Protein AF-B7FIB8-F1 (afdb_monomer_lite)

Radius of gyration: 18.11 Å; chains: 1; bounding box: 47×25×54 Å

Sequence (143 aa):
MAFRNKPSPFDCIIFDLDDTLYPSNTGIGAAVKKNIDLFLMEKCGFSQSKASTLRVELFKSHGSTLAGLRALGYDITAEEYHGFVHGRLPYELIKPDIQLRNLLRSINQRKIVCPFSNLNLVNLKLLLFLVYIFNFWDYFCYC

Foldseek 3Di:
DDPPPPDDPDQEDEFEDACTLFNPVLCQVVLLLVLQLVCCCPVVVDDSVCSNVLQVVQCVPPVGSVRSCVVVPDPDDLCNSCCRRVVPGPLLSTAADPVSQVVLVVDPHAYEYEYPGPPPPVNVCVSCVRNVNNVSHPYYDHD

Organism: Medicago truncatula (NCBI:txid3880)

InterPro domains:
  IPR036412 HAD-like superfamily [SSF56784] (11-140)

pLDDT: mean 83.04, std 12.89, range [38.53, 96.5]

Secondary structure (DSSP, 8-state):
-----PPPS-SEEEEE-TTTTS-GGGSHHHHHHHHHHHHHHHTT---HHHHHHHHHHHHHHHSSHHHHHHHTT----HHHHHHHHTTT--GGGPPP-HHHHHHHHH--SEEEEE-SS---HHHHHHHHHHTT-GGG-SEE---

Structure (mmCIF, N/CA/C/O backbone):
data_AF-B7FIB8-F1
#
_entry.id   AF-B7FIB8-F1
#
loop_
_atom_site.group_PDB
_atom_site.id
_atom_site.type_symbol
_atom_site.label_atom_id
_atom_site.label_alt_id
_atom_site.label_comp_id
_atom_site.label_asym_id
_atom_site.label_entity_id
_atom_site.label_seq_id
_atom_site.pdbx_PDB_ins_code
_atom_site.Cartn_x
_atom_site.Cartn_y
_atom_site.Cartn_z
_atom_site.occupancy
_atom_site.B_iso_or_equiv
_atom_site.auth_seq_id
_atom_site.auth_comp_id
_atom_site.auth_asym_id
_atom_site.auth_atom_id
_atom_site.pdbx_PDB_model_num
ATOM 1 N N . MET A 1 1 ? 27.379 8.009 -32.707 1.00 38.53 1 MET A N 1
ATOM 2 C CA . MET A 1 1 ? 27.821 8.183 -31.307 1.00 38.53 1 MET A CA 1
ATOM 3 C C . MET A 1 1 ? 27.448 6.906 -30.564 1.00 38.53 1 MET A C 1
ATOM 5 O O . MET A 1 1 ? 26.277 6.692 -30.291 1.00 38.53 1 MET A O 1
ATOM 9 N N . ALA A 1 2 ? 28.392 5.977 -30.399 1.00 46.59 2 ALA A N 1
ATOM 10 C CA . ALA A 1 2 ? 28.116 4.695 -29.757 1.00 46.59 2 ALA A CA 1
ATOM 11 C C . ALA A 1 2 ? 28.020 4.916 -28.242 1.00 46.59 2 ALA A C 1
ATOM 13 O O . ALA A 1 2 ? 29.032 5.204 -27.601 1.00 46.59 2 ALA A O 1
ATOM 14 N N . PHE A 1 3 ? 26.818 4.804 -27.674 1.00 53.72 3 PHE A N 1
ATOM 15 C CA . PHE A 1 3 ? 26.664 4.643 -26.232 1.00 53.72 3 PHE A CA 1
ATOM 16 C C . PHE A 1 3 ? 27.364 3.336 -25.863 1.00 53.72 3 PHE A C 1
ATOM 18 O O . PHE A 1 3 ? 26.863 2.246 -26.127 1.00 53.72 3 PHE A O 1
ATOM 25 N N . ARG A 1 4 ? 28.583 3.436 -25.326 1.00 52.88 4 ARG A N 1
ATOM 26 C CA . ARG A 1 4 ? 29.251 2.300 -24.699 1.00 52.88 4 ARG A CA 1
ATOM 27 C C . ARG A 1 4 ? 28.317 1.811 -23.593 1.00 52.88 4 ARG A C 1
ATOM 29 O O . ARG A 1 4 ? 28.124 2.528 -22.615 1.00 52.88 4 ARG A O 1
ATOM 36 N N . ASN A 1 5 ? 27.747 0.617 -23.768 1.00 59.94 5 ASN A N 1
ATOM 37 C CA . ASN A 1 5 ? 27.063 -0.139 -22.721 1.00 59.94 5 ASN A CA 1
ATOM 38 C C . ASN A 1 5 ? 28.077 -0.428 -21.614 1.00 59.94 5 ASN A C 1
ATOM 40 O O . ASN A 1 5 ? 28.715 -1.478 -21.586 1.00 59.94 5 ASN A O 1
ATOM 44 N N . LYS A 1 6 ? 28.285 0.541 -20.724 1.00 64.50 6 LYS A N 1
ATOM 45 C CA . LYS A 1 6 ? 28.937 0.277 -19.453 1.00 64.50 6 LYS A CA 1
ATOM 46 C C . LYS A 1 6 ? 27.952 -0.614 -18.691 1.00 64.50 6 LYS A C 1
ATOM 48 O O . LYS A 1 6 ? 26.803 -0.193 -18.534 1.00 64.50 6 LYS A O 1
ATOM 53 N N . PRO A 1 7 ? 28.330 -1.843 -18.304 1.00 75.44 7 PRO A N 1
ATOM 54 C CA . PRO A 1 7 ? 27.432 -2.688 -17.535 1.00 75.44 7 PRO A CA 1
ATOM 55 C C . PRO A 1 7 ? 27.019 -1.923 -16.277 1.00 75.44 7 PRO A C 1
ATOM 57 O O . PRO A 1 7 ? 27.840 -1.237 -15.662 1.00 75.44 7 PRO A O 1
ATOM 60 N N . SER A 1 8 ? 25.724 -1.971 -15.963 1.00 82.94 8 SER A N 1
ATOM 61 C CA . SER A 1 8 ? 25.194 -1.344 -14.754 1.00 82.94 8 SER A CA 1
ATOM 62 C C . SER A 1 8 ? 25.951 -1.878 -13.536 1.00 82.94 8 SER A C 1
ATOM 64 O O . SER A 1 8 ? 26.201 -3.082 -13.485 1.00 82.94 8 SER A O 1
ATOM 66 N N . PRO A 1 9 ? 26.293 -1.031 -12.550 1.00 90.12 9 PRO A N 1
ATOM 67 C CA . PRO A 1 9 ? 26.899 -1.494 -11.304 1.00 90.12 9 PRO A CA 1
ATOM 68 C C . PRO A 1 9 ? 25.906 -2.255 -10.409 1.00 90.12 9 PRO A C 1
ATOM 70 O O . PRO A 1 9 ? 26.296 -2.749 -9.358 1.00 90.12 9 PRO A O 1
ATOM 73 N N . PHE A 1 10 ? 24.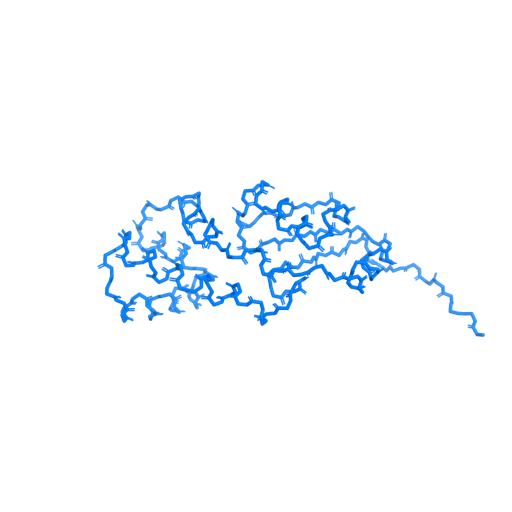624 -2.309 -10.787 1.00 92.06 10 PHE A N 1
ATOM 74 C CA . PHE A 1 10 ? 23.574 -2.970 -10.025 1.00 92.06 10 PHE A CA 1
ATOM 75 C C . PHE A 1 10 ? 23.226 -4.324 -10.639 1.00 92.06 10 PHE A C 1
ATOM 77 O O . PHE A 1 10 ? 22.858 -4.398 -11.814 1.00 92.06 10 PHE A O 1
ATOM 84 N N . ASP A 1 11 ? 23.258 -5.369 -9.813 1.00 91.38 11 ASP A N 1
ATOM 85 C CA . ASP A 1 11 ? 22.900 -6.738 -10.208 1.00 91.38 11 ASP A CA 1
ATOM 86 C C . ASP A 1 11 ? 21.394 -7.020 -10.118 1.00 91.38 11 ASP A C 1
ATOM 88 O O . ASP A 1 11 ? 20.895 -8.008 -10.669 1.00 91.38 11 ASP A O 1
ATOM 92 N N . CYS A 1 12 ? 20.669 -6.194 -9.361 1.00 92.06 12 CYS A N 1
ATOM 93 C CA . CYS A 1 12 ? 19.281 -6.433 -9.001 1.00 92.06 12 CYS A CA 1
ATOM 94 C C . CYS A 1 12 ? 18.512 -5.124 -8.825 1.00 92.06 12 CYS A C 1
ATOM 96 O O . CYS A 1 12 ? 19.067 -4.126 -8.367 1.00 92.06 12 CYS A O 1
ATOM 98 N N . ILE A 1 13 ? 17.222 -5.159 -9.147 1.00 91.50 13 ILE A N 1
ATOM 99 C CA . ILE A 1 13 ? 16.271 -4.079 -8.904 1.00 91.50 13 ILE A CA 1
ATOM 100 C C . ILE A 1 13 ? 15.092 -4.656 -8.126 1.00 91.50 13 ILE A C 1
ATOM 102 O O . ILE A 1 13 ? 14.548 -5.704 -8.482 1.00 91.50 13 ILE A O 1
ATOM 106 N N . ILE A 1 14 ? 14.721 -3.966 -7.053 1.00 89.25 14 ILE A N 1
ATOM 107 C CA . ILE A 1 14 ? 13.551 -4.283 -6.243 1.00 89.25 14 ILE A CA 1
ATOM 108 C C . ILE A 1 14 ? 12.442 -3.314 -6.644 1.00 89.25 14 ILE A C 1
ATOM 110 O O . ILE A 1 14 ? 12.658 -2.104 -6.669 1.00 89.25 14 ILE A O 1
ATOM 114 N N . PHE A 1 15 ? 11.278 -3.857 -6.970 1.00 88.12 15 PHE A N 1
ATOM 115 C CA . PHE A 1 15 ? 10.091 -3.111 -7.346 1.00 88.12 15 PHE A CA 1
ATOM 116 C C . PHE A 1 15 ? 9.046 -3.261 -6.257 1.00 88.12 15 PHE A C 1
ATOM 118 O O . PHE A 1 15 ? 8.687 -4.376 -5.876 1.00 88.12 15 PHE A O 1
ATOM 125 N N . ASP A 1 16 ? 8.542 -2.131 -5.789 1.00 85.50 16 ASP A N 1
ATOM 126 C CA . ASP A 1 16 ? 7.268 -2.105 -5.092 1.00 85.50 16 ASP A CA 1
ATOM 127 C C . ASP A 1 16 ? 6.134 -2.425 -6.081 1.00 85.50 16 ASP A C 1
ATOM 129 O O . ASP A 1 16 ? 6.266 -2.191 -7.286 1.00 85.50 16 ASP A O 1
ATOM 133 N N . LEU A 1 17 ? 5.042 -3.003 -5.586 1.00 82.31 17 LEU A N 1
ATOM 134 C CA . LEU A 1 17 ? 3.893 -3.384 -6.404 1.00 82.31 17 LEU A CA 1
ATOM 135 C C . LEU A 1 17 ? 2.797 -2.326 -6.357 1.00 82.31 17 LEU A C 1
ATOM 137 O O . LEU A 1 17 ? 2.394 -1.805 -7.403 1.00 82.31 17 LEU A O 1
ATOM 141 N N . ASP A 1 18 ? 2.309 -2.050 -5.151 1.00 80.00 18 ASP A N 1
ATOM 142 C CA . ASP A 1 18 ? 1.099 -1.277 -4.919 1.00 80.00 18 ASP A CA 1
ATOM 143 C C . ASP A 1 18 ? 1.350 0.207 -5.232 1.00 80.00 18 ASP A C 1
ATOM 145 O O . ASP A 1 18 ? 2.314 0.795 -4.761 1.00 80.00 18 ASP A O 1
ATOM 149 N N . ASP A 1 19 ? 0.512 0.820 -6.072 1.00 83.69 19 ASP A N 1
ATOM 150 C CA . ASP A 1 19 ? 0.678 2.206 -6.556 1.00 83.69 19 ASP A CA 1
ATOM 151 C C . ASP A 1 19 ? 2.007 2.491 -7.307 1.00 83.69 19 ASP A C 1
ATOM 153 O O . ASP A 1 19 ? 2.291 3.644 -7.644 1.00 83.69 19 ASP A O 1
ATOM 157 N N . THR A 1 20 ? 2.784 1.448 -7.635 1.00 86.38 20 THR A N 1
ATOM 158 C CA . THR A 1 20 ? 4.047 1.530 -8.389 1.00 86.38 20 THR A CA 1
ATOM 159 C C . THR A 1 20 ? 3.939 0.850 -9.757 1.00 86.38 20 THR A C 1
ATOM 161 O O . THR A 1 20 ? 4.182 1.477 -10.789 1.00 86.38 20 THR A O 1
ATOM 164 N N . LEU A 1 21 ? 3.554 -0.432 -9.798 1.00 87.25 21 LEU A N 1
ATOM 165 C CA . LEU A 1 21 ? 3.428 -1.206 -11.048 1.00 87.25 21 LEU A CA 1
ATOM 166 C C . LEU A 1 21 ? 2.031 -1.125 -11.667 1.00 87.25 21 LEU A C 1
ATOM 168 O O . LEU A 1 21 ? 1.805 -1.614 -12.773 1.00 87.25 21 LEU A O 1
ATOM 172 N N . TYR A 1 22 ? 1.097 -0.504 -10.962 1.00 84.50 22 TYR A N 1
ATOM 173 C CA . TYR A 1 22 ? -0.170 -0.066 -11.512 1.00 84.50 22 TYR A CA 1
ATOM 174 C C . TYR A 1 22 ? -0.475 1.348 -10.995 1.00 84.50 22 TYR A C 1
ATOM 176 O O . TYR A 1 22 ? -0.030 1.718 -9.906 1.00 84.50 22 TYR A O 1
ATOM 184 N N . PRO A 1 23 ? -1.231 2.162 -11.747 1.00 84.50 23 PRO A N 1
ATOM 185 C CA . PRO A 1 23 ? -1.534 3.528 -11.335 1.00 84.50 23 PRO A CA 1
ATOM 186 C C . PRO A 1 23 ? -2.337 3.607 -10.028 1.00 84.50 23 PRO A C 1
ATOM 188 O O . PRO A 1 23 ? -3.295 2.858 -9.818 1.00 84.50 23 PRO A O 1
ATOM 191 N N . SER A 1 24 ? -2.048 4.608 -9.197 1.00 86.69 24 SER A N 1
ATOM 192 C CA . SER A 1 24 ? -2.782 4.850 -7.942 1.00 86.69 24 SER A CA 1
ATOM 193 C C . SER A 1 24 ? -4.259 5.222 -8.133 1.00 86.69 24 SER A C 1
ATOM 195 O O . SER A 1 24 ? -5.082 5.070 -7.228 1.00 86.69 24 SER A O 1
ATOM 197 N N . ASN A 1 25 ? -4.644 5.659 -9.337 1.00 88.06 25 ASN A N 1
ATOM 198 C CA . ASN A 1 25 ? -6.031 5.974 -9.685 1.00 88.06 25 ASN A CA 1
ATOM 199 C C . ASN A 1 25 ? -6.896 4.737 -10.010 1.00 88.06 25 ASN A C 1
ATOM 201 O O . ASN A 1 25 ? -8.074 4.894 -10.324 1.00 88.06 25 ASN A O 1
ATOM 205 N N . THR A 1 26 ? -6.352 3.521 -9.899 1.00 86.25 26 THR A N 1
ATOM 206 C CA . THR A 1 26 ? -7.103 2.255 -10.037 1.00 86.25 26 THR A CA 1
ATOM 207 C C . THR A 1 26 ? -8.171 2.063 -8.957 1.00 86.25 26 THR A C 1
ATOM 209 O O . THR A 1 26 ? -9.065 1.236 -9.111 1.00 86.25 26 THR A O 1
ATOM 212 N N . GLY A 1 27 ? -8.091 2.814 -7.854 1.00 88.31 27 GLY A N 1
ATOM 213 C CA . GLY A 1 27 ? -9.035 2.728 -6.740 1.00 88.31 27 GLY A CA 1
ATOM 214 C C . GLY A 1 27 ? -8.706 1.634 -5.721 1.00 88.31 27 GLY A C 1
ATOM 215 O O . GLY A 1 27 ? -9.362 1.570 -4.681 1.00 88.31 27 GLY A O 1
ATOM 216 N N . ILE A 1 28 ? -7.657 0.835 -5.950 1.00 87.62 28 ILE A N 1
ATOM 217 C CA . ILE A 1 28 ? -7.220 -0.225 -5.029 1.00 87.62 28 ILE A CA 1
ATOM 218 C C . ILE A 1 28 ? -6.840 0.356 -3.665 1.00 87.62 28 ILE A C 1
ATOM 220 O O . ILE A 1 28 ? -7.363 -0.091 -2.647 1.00 87.62 28 ILE A O 1
ATOM 224 N N . GLY A 1 29 ? -6.023 1.413 -3.623 1.00 88.38 29 GLY A N 1
ATOM 225 C CA . GLY A 1 29 ? -5.632 2.049 -2.360 1.00 88.38 29 GLY A CA 1
ATOM 226 C C . GLY A 1 29 ? -6.818 2.618 -1.564 1.00 88.38 29 GLY A C 1
ATOM 227 O O . GLY A 1 29 ? -6.822 2.587 -0.331 1.00 88.38 29 GLY A O 1
ATOM 228 N N . ALA A 1 30 ? -7.864 3.099 -2.244 1.00 91.44 30 ALA A N 1
ATOM 229 C CA . ALA A 1 30 ? -9.095 3.547 -1.591 1.00 91.44 30 ALA A CA 1
ATOM 230 C C . ALA A 1 30 ? -9.906 2.363 -1.036 1.00 91.44 30 ALA A C 1
ATOM 232 O O . ALA A 1 30 ? -10.390 2.427 0.097 1.00 91.44 30 ALA A O 1
ATOM 233 N N . ALA A 1 31 ? -10.007 1.271 -1.799 1.00 91.75 31 ALA A N 1
ATOM 234 C CA . ALA A 1 31 ? -10.662 0.041 -1.368 1.00 91.75 31 ALA A CA 1
ATOM 235 C C . ALA A 1 31 ? -9.949 -0.600 -0.164 1.00 91.75 31 ALA A C 1
ATOM 237 O O . ALA A 1 31 ? -10.617 -0.988 0.791 1.00 91.75 31 ALA A O 1
ATOM 238 N N . VAL A 1 32 ? -8.609 -0.607 -0.141 1.00 91.00 32 VAL A N 1
ATOM 239 C CA . VAL A 1 32 ? -7.809 -1.053 1.014 1.00 91.00 32 VAL A CA 1
ATOM 240 C C . VAL A 1 32 ? -8.180 -0.253 2.259 1.00 91.00 32 VAL A C 1
ATOM 242 O O . VAL A 1 32 ? -8.570 -0.840 3.263 1.00 91.00 32 VAL A O 1
ATOM 245 N N . LYS A 1 33 ? -8.133 1.086 2.201 1.00 93.38 33 LYS A N 1
ATOM 246 C CA . LYS A 1 33 ? -8.464 1.945 3.355 1.00 93.38 33 LYS A CA 1
ATOM 247 C C . LYS A 1 33 ? -9.872 1.669 3.883 1.00 93.38 33 LYS A C 1
ATOM 249 O O . LYS A 1 33 ? -10.045 1.524 5.090 1.00 93.38 33 LYS A O 1
ATOM 254 N N . LYS A 1 34 ? -10.848 1.528 2.981 1.00 95.12 34 LYS A N 1
ATOM 255 C CA . LYS A 1 34 ? -12.230 1.180 3.334 1.00 95.12 34 LYS A CA 1
ATOM 256 C C . LYS A 1 34 ? -12.318 -0.188 4.012 1.00 95.12 34 LYS A C 1
ATOM 258 O O . LYS A 1 34 ? -13.003 -0.315 5.021 1.00 95.12 34 LYS A O 1
ATOM 263 N N . ASN A 1 35 ? -11.627 -1.198 3.489 1.00 94.62 35 ASN A N 1
ATOM 264 C CA . ASN A 1 35 ? -11.645 -2.539 4.068 1.00 94.62 35 ASN A CA 1
ATOM 265 C C . ASN A 1 35 ? -10.964 -2.581 5.442 1.00 94.62 35 ASN A C 1
ATOM 267 O O . ASN A 1 35 ? -11.426 -3.307 6.316 1.00 94.62 35 ASN A O 1
ATOM 271 N N . ILE A 1 36 ? -9.916 -1.783 5.664 1.00 94.62 36 ILE A N 1
ATOM 272 C CA . ILE A 1 36 ? -9.302 -1.634 6.990 1.00 94.62 36 ILE A CA 1
ATOM 273 C C . ILE A 1 36 ? -10.288 -0.987 7.970 1.00 94.62 36 ILE A C 1
ATOM 275 O O . ILE A 1 36 ? -10.433 -1.474 9.088 1.00 94.62 36 ILE A O 1
ATOM 279 N N . ASP A 1 37 ? -10.989 0.074 7.559 1.00 96.06 37 ASP A N 1
ATOM 280 C CA . ASP A 1 37 ? -11.998 0.720 8.408 1.00 96.06 37 ASP A CA 1
ATOM 281 C C . ASP A 1 37 ? -13.126 -0.267 8.762 1.00 96.06 37 ASP A C 1
ATOM 283 O O . ASP A 1 37 ? -13.507 -0.374 9.927 1.00 96.06 37 ASP A O 1
ATOM 287 N N . LEU A 1 38 ? -13.587 -1.069 7.794 1.00 96.31 38 LEU A N 1
ATOM 288 C CA . LEU A 1 38 ? -14.557 -2.146 8.025 1.00 96.31 38 LEU A CA 1
ATOM 289 C C . LEU A 1 38 ? -14.019 -3.232 8.959 1.00 96.31 38 LEU A C 1
ATOM 291 O O . LEU A 1 38 ? -14.746 -3.683 9.836 1.00 96.31 38 LEU A O 1
ATOM 295 N N . PHE A 1 39 ? -12.750 -3.623 8.826 1.00 96.00 39 PHE A N 1
ATOM 296 C CA . PHE A 1 39 ? -12.125 -4.587 9.729 1.00 96.00 39 PHE A CA 1
ATOM 297 C C . PHE A 1 39 ? -12.142 -4.067 11.173 1.00 96.00 39 PHE A C 1
ATOM 299 O O . PHE A 1 39 ? -12.560 -4.771 12.088 1.00 96.00 39 PHE A O 1
ATOM 306 N N . LEU A 1 40 ? -11.748 -2.809 11.383 1.00 95.81 40 LEU A N 1
ATOM 307 C CA . LEU A 1 40 ? -11.766 -2.172 12.703 1.00 95.81 40 LEU A CA 1
ATOM 308 C C . LEU A 1 40 ? -13.183 -2.089 13.291 1.00 95.81 40 LEU A C 1
ATOM 310 O O . LEU A 1 40 ? -13.357 -2.217 14.503 1.00 95.81 40 LEU A O 1
ATOM 314 N N . MET A 1 41 ? -14.197 -1.898 12.450 1.00 96.50 41 MET A N 1
ATOM 315 C CA . MET A 1 41 ? -15.594 -1.883 12.881 1.00 96.50 41 MET A CA 1
ATOM 316 C C . MET A 1 41 ? -16.107 -3.286 13.224 1.00 96.50 41 MET A C 1
ATOM 318 O O . MET A 1 41 ? -16.610 -3.503 14.322 1.00 96.50 41 MET A O 1
ATOM 322 N N . GLU A 1 42 ? -15.963 -4.246 12.311 1.00 95.06 42 GLU A N 1
ATOM 323 C CA . GLU A 1 42 ? -16.554 -5.585 12.427 1.00 95.06 42 GLU A CA 1
ATOM 324 C C . GLU A 1 42 ? -15.792 -6.493 13.397 1.00 95.06 42 GLU A C 1
ATOM 326 O O . GLU A 1 42 ? -16.409 -7.265 14.128 1.00 95.06 42 GLU A O 1
ATOM 331 N N . LYS A 1 43 ? -14.456 -6.420 13.411 1.00 93.56 43 LYS A N 1
ATOM 332 C CA . LYS A 1 43 ? -13.601 -7.314 14.208 1.00 93.56 43 LYS A CA 1
ATOM 333 C C . LYS A 1 43 ? -13.168 -6.707 15.533 1.00 93.56 43 LYS A C 1
ATOM 335 O O . LYS A 1 43 ? -13.030 -7.434 16.510 1.00 93.56 43 LYS A O 1
ATOM 340 N N . CYS A 1 44 ? -12.973 -5.391 15.582 1.00 91.88 44 CYS A N 1
ATOM 341 C CA . CYS A 1 44 ? -12.530 -4.707 16.799 1.00 91.88 44 CYS A CA 1
ATOM 342 C C . CYS A 1 44 ? -13.648 -3.908 17.494 1.00 91.88 44 CYS A C 1
ATOM 344 O O . CYS A 1 44 ? -13.423 -3.395 18.589 1.00 91.88 44 CYS A O 1
ATOM 346 N N . GLY A 1 45 ? -14.840 -3.802 16.893 1.00 93.50 45 GLY A N 1
ATOM 347 C CA . GLY A 1 45 ? -16.006 -3.152 17.500 1.00 93.50 45 GLY A CA 1
ATOM 348 C C . GLY A 1 45 ? -15.922 -1.624 17.575 1.00 93.50 45 GLY A C 1
ATOM 349 O O . GLY A 1 45 ? -16.627 -1.006 18.374 1.00 93.50 45 GLY A O 1
ATOM 350 N N . PHE A 1 46 ? -15.050 -0.986 16.789 1.00 94.75 46 PHE A N 1
ATOM 351 C CA . PHE A 1 46 ? -14.932 0.472 16.785 1.00 94.75 46 PHE A CA 1
ATOM 352 C C . PHE A 1 46 ? -16.059 1.137 15.983 1.00 94.75 46 PHE A C 1
ATOM 354 O O . PHE A 1 46 ? -16.557 0.598 15.000 1.00 94.75 46 PHE A O 1
ATOM 361 N N . SER A 1 47 ? -16.439 2.360 16.364 1.00 95.38 47 SER A N 1
ATOM 362 C CA . SER A 1 47 ? -17.320 3.185 15.531 1.00 95.38 47 SER A CA 1
ATOM 363 C C . SER A 1 47 ? -16.604 3.625 14.250 1.00 95.38 47 SER A C 1
ATOM 365 O O . SER A 1 47 ? -15.379 3.722 14.219 1.00 95.38 47 SER A O 1
ATOM 367 N N . GLN A 1 48 ? -17.357 3.968 13.203 1.00 92.06 48 GLN A N 1
ATOM 368 C CA . GLN A 1 48 ? -16.790 4.380 11.912 1.00 92.06 48 GLN A CA 1
ATOM 369 C C . GLN A 1 48 ? -15.830 5.581 12.015 1.00 92.06 48 GLN A C 1
ATOM 371 O O . GLN A 1 48 ? -14.762 5.586 11.396 1.00 92.06 48 GLN A O 1
ATOM 376 N N . SER A 1 49 ? -16.191 6.593 12.814 1.00 92.31 49 SER A N 1
ATOM 377 C CA . SER A 1 49 ? -15.340 7.767 13.044 1.00 92.31 49 SER A CA 1
ATOM 378 C C . SER A 1 49 ? -14.037 7.385 13.744 1.00 92.31 49 SER A C 1
ATOM 380 O O . SER A 1 49 ? -12.963 7.812 13.326 1.00 92.31 49 SER A O 1
ATOM 382 N N . LYS A 1 50 ? -14.117 6.523 14.765 1.00 94.69 50 LYS A N 1
ATOM 383 C CA . LYS A 1 50 ? -12.947 6.047 15.503 1.00 94.69 50 LYS A CA 1
ATOM 384 C C . LYS A 1 50 ? -12.066 5.136 14.650 1.00 94.69 50 LYS A C 1
ATOM 386 O O . LYS A 1 50 ? -10.853 5.280 14.710 1.00 94.69 50 LYS A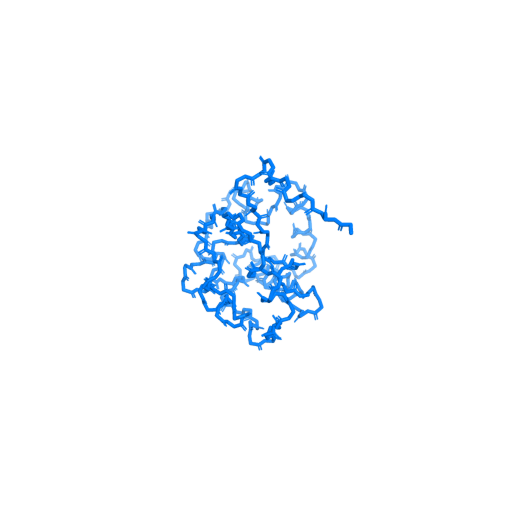 O 1
ATOM 391 N N . ALA A 1 51 ? -12.650 4.257 13.837 1.00 95.12 51 ALA A N 1
ATOM 392 C CA . ALA A 1 51 ? -11.922 3.373 12.929 1.00 95.12 51 ALA A CA 1
ATOM 393 C C . ALA A 1 51 ? -11.047 4.169 11.948 1.00 95.12 51 ALA A C 1
ATOM 395 O O . ALA A 1 51 ? -9.848 3.915 11.847 1.00 95.12 51 ALA A O 1
ATOM 396 N N . SER A 1 52 ? -11.623 5.196 11.315 1.00 93.38 52 SER A N 1
ATOM 397 C CA . SER A 1 52 ? -10.911 6.031 10.339 1.00 93.38 52 SER A CA 1
ATOM 398 C C . SER A 1 52 ? -9.720 6.767 10.961 1.00 93.38 52 SER A C 1
ATOM 400 O O . SER A 1 52 ? -8.632 6.798 10.381 1.00 93.38 52 SER A O 1
ATOM 402 N N . THR A 1 53 ? -9.914 7.344 12.151 1.00 95.94 53 THR A N 1
ATOM 403 C CA . THR A 1 53 ? -8.850 8.028 12.901 1.00 95.94 53 THR A CA 1
ATOM 404 C C . THR A 1 53 ? -7.775 7.042 13.353 1.00 95.94 53 THR A C 1
ATOM 406 O O . THR A 1 53 ? -6.595 7.254 13.075 1.00 95.94 53 THR A O 1
ATOM 409 N N . LEU A 1 54 ? -8.182 5.919 13.953 1.00 95.06 54 LEU A N 1
ATOM 410 C CA . LEU A 1 54 ? -7.274 4.896 14.464 1.00 95.06 54 LEU A CA 1
ATOM 411 C C . LEU A 1 54 ? -6.418 4.292 13.346 1.00 95.06 54 LEU A C 1
ATOM 413 O O . LEU A 1 54 ? -5.218 4.115 13.524 1.00 95.06 54 LEU A O 1
ATOM 417 N N . ARG A 1 55 ? -6.984 4.036 12.159 1.00 95.12 55 ARG A N 1
ATOM 418 C CA . ARG A 1 55 ? -6.211 3.578 10.994 1.00 95.12 55 ARG A CA 1
ATOM 419 C C . ARG A 1 55 ? -5.056 4.528 10.674 1.00 95.12 55 ARG A C 1
ATOM 421 O O . ARG A 1 55 ? -3.943 4.066 10.433 1.00 95.12 55 ARG A O 1
ATOM 428 N N . VAL A 1 56 ? -5.319 5.837 10.646 1.00 94.88 56 VAL A N 1
ATOM 429 C CA . VAL A 1 56 ? -4.304 6.859 10.339 1.00 94.88 56 VAL A CA 1
ATOM 430 C C . VAL A 1 56 ? -3.249 6.934 11.440 1.00 94.88 56 VAL A C 1
ATOM 432 O O . VAL A 1 56 ? -2.063 7.029 11.132 1.00 94.88 56 VAL A O 1
ATOM 435 N N . GLU A 1 57 ? -3.661 6.878 12.704 1.00 96.00 57 GLU A N 1
ATOM 436 C CA . GLU A 1 57 ? -2.753 6.901 13.854 1.00 96.00 57 GLU A CA 1
ATOM 437 C C . GLU A 1 57 ? -1.830 5.683 13.867 1.00 96.00 57 GLU A C 1
ATOM 439 O O . GLU A 1 57 ? -0.612 5.850 13.872 1.00 96.00 57 GLU A O 1
ATOM 444 N N . LEU A 1 58 ? -2.391 4.474 13.769 1.00 94.88 58 LEU A N 1
ATOM 445 C CA . LEU A 1 58 ? -1.618 3.231 13.778 1.00 94.88 58 LEU A CA 1
ATOM 446 C C . LEU A 1 58 ? -0.669 3.136 12.583 1.00 94.88 58 LEU A C 1
ATOM 448 O O . LEU A 1 58 ? 0.453 2.657 12.725 1.00 94.88 58 LEU A O 1
ATOM 452 N N . PHE A 1 59 ? -1.084 3.626 11.411 1.00 92.56 59 PHE A N 1
ATOM 453 C CA . PHE A 1 59 ? -0.192 3.699 10.256 1.00 92.56 59 PHE A CA 1
ATOM 454 C C . PHE A 1 59 ? 0.989 4.646 10.511 1.00 92.56 59 PHE A C 1
ATOM 456 O O . PHE A 1 59 ? 2.125 4.299 10.204 1.00 92.56 59 PHE A O 1
ATOM 463 N N . LYS A 1 60 ? 0.749 5.816 11.117 1.00 94.25 60 LYS A N 1
ATOM 464 C CA . LYS A 1 60 ? 1.815 6.776 11.445 1.00 94.25 60 LYS A CA 1
ATOM 465 C C . LYS A 1 60 ? 2.776 6.259 12.515 1.00 94.25 60 LYS A C 1
ATOM 467 O O . LYS A 1 60 ? 3.965 6.539 12.417 1.00 94.25 60 LYS A O 1
ATOM 472 N N . SER A 1 61 ? 2.283 5.551 13.532 1.00 94.50 61 SER A N 1
ATOM 473 C CA . SER A 1 61 ? 3.113 5.105 14.657 1.00 94.50 61 SER A CA 1
ATOM 474 C C . SER A 1 61 ? 3.794 3.753 14.433 1.00 94.50 61 SER A C 1
ATOM 476 O O . SER A 1 61 ? 4.890 3.548 14.947 1.00 94.50 61 SER A O 1
ATOM 478 N N . HIS A 1 62 ? 3.183 2.839 13.672 1.00 91.75 62 HIS A N 1
ATOM 479 C CA . HIS A 1 62 ? 3.669 1.459 13.512 1.00 91.75 62 HIS A CA 1
ATOM 480 C C . HIS A 1 62 ? 3.914 1.041 12.056 1.00 91.75 62 HIS A C 1
ATOM 482 O O . HIS A 1 62 ? 4.247 -0.114 11.802 1.00 91.75 62 HIS A O 1
ATOM 488 N N . GLY A 1 63 ? 3.706 1.932 11.082 1.00 88.62 63 GLY A N 1
ATOM 489 C CA . GLY A 1 63 ? 3.874 1.641 9.652 1.00 88.62 63 GLY A CA 1
ATOM 490 C C . GLY A 1 63 ? 2.756 0.791 9.035 1.00 88.62 63 GLY A C 1
ATOM 491 O O . GLY A 1 63 ? 2.611 0.755 7.817 1.00 88.62 63 GLY A O 1
ATOM 492 N N . SER A 1 64 ? 1.918 0.139 9.846 1.00 89.75 64 SER A N 1
ATOM 493 C CA . SER A 1 64 ? 0.705 -0.547 9.397 1.00 89.75 64 SER A CA 1
ATOM 494 C C . SER A 1 64 ? -0.339 -0.627 10.510 1.00 89.75 64 SER A C 1
ATOM 496 O O . SER A 1 64 ? -0.020 -0.643 11.701 1.00 89.75 64 SER A O 1
ATOM 498 N N . THR A 1 65 ? -1.612 -0.725 10.125 1.00 92.44 65 THR A N 1
ATOM 499 C CA . THR A 1 65 ? -2.702 -0.915 11.088 1.00 92.44 65 THR A CA 1
ATOM 500 C C . THR A 1 65 ? -2.614 -2.272 11.792 1.00 92.44 65 THR A C 1
ATOM 502 O O . THR A 1 65 ? -2.875 -2.331 12.987 1.00 92.44 65 THR A O 1
ATOM 505 N N . LEU A 1 66 ? -2.188 -3.341 11.106 1.00 91.94 66 LEU A N 1
ATOM 506 C CA . LEU A 1 66 ? -2.013 -4.662 11.724 1.00 91.94 66 LEU A CA 1
ATOM 507 C C . LEU A 1 66 ? -0.939 -4.647 12.820 1.00 91.94 66 LEU A C 1
ATOM 509 O O . LEU A 1 66 ? -1.190 -5.129 13.924 1.00 91.94 66 LEU A O 1
ATOM 513 N N . ALA A 1 67 ? 0.236 -4.071 12.540 1.00 91.56 67 ALA A N 1
ATOM 514 C CA . ALA A 1 67 ? 1.303 -3.953 13.533 1.00 91.56 67 ALA A CA 1
ATOM 515 C C . ALA A 1 67 ? 0.840 -3.144 14.751 1.00 91.56 67 ALA A C 1
ATOM 517 O O . ALA A 1 67 ? 1.083 -3.544 15.888 1.00 91.56 67 ALA A O 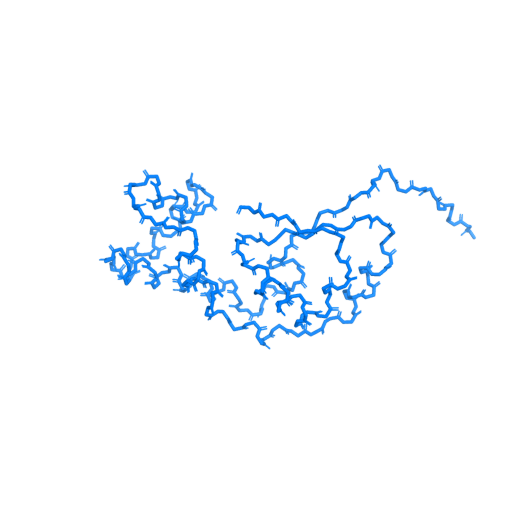1
ATOM 518 N N . GLY A 1 68 ? 0.105 -2.054 14.516 1.00 94.62 68 GLY A N 1
ATOM 519 C CA . GLY A 1 68 ? -0.468 -1.249 15.587 1.00 94.62 68 GLY A CA 1
ATOM 520 C C . GLY A 1 68 ? -1.516 -1.987 16.422 1.00 94.62 68 GLY A C 1
ATOM 521 O O . GLY A 1 68 ? -1.474 -1.921 17.645 1.00 94.62 68 GLY A O 1
ATOM 522 N N . LEU A 1 69 ? -2.419 -2.747 15.797 1.00 94.31 69 LEU A N 1
ATOM 523 C CA . LEU A 1 69 ? -3.402 -3.557 16.523 1.00 94.31 69 LEU A CA 1
ATOM 524 C C . LEU A 1 69 ? -2.727 -4.626 17.391 1.00 94.31 69 LEU A C 1
ATOM 526 O O . LEU A 1 69 ? -3.083 -4.783 18.556 1.00 94.31 69 LEU A O 1
ATOM 530 N N . ARG A 1 70 ? -1.708 -5.312 16.864 1.00 94.25 70 ARG A N 1
ATOM 531 C CA . ARG A 1 70 ? -0.925 -6.282 17.645 1.00 94.25 70 ARG A CA 1
ATOM 532 C C . ARG A 1 70 ? -0.195 -5.626 18.813 1.00 94.25 70 ARG A C 1
ATOM 534 O O . ARG A 1 70 ? -0.203 -6.169 19.911 1.00 94.25 70 ARG A O 1
ATOM 541 N N . ALA A 1 71 ? 0.382 -4.441 18.605 1.00 94.31 71 ALA A N 1
ATOM 542 C CA . ALA A 1 71 ? 1.033 -3.677 19.671 1.00 94.31 71 ALA A CA 1
ATOM 543 C C . ALA A 1 71 ? 0.052 -3.24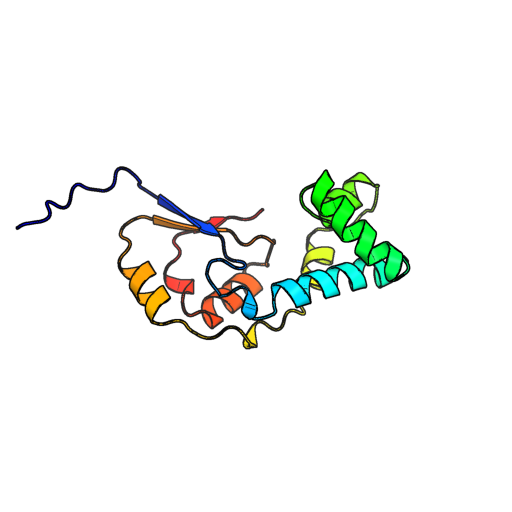7 20.779 1.00 94.31 71 ALA A C 1
ATOM 545 O O . ALA A 1 71 ? 0.440 -3.161 21.941 1.00 94.31 71 ALA A O 1
ATOM 546 N N . LEU A 1 72 ? -1.222 -3.030 20.438 1.00 93.38 72 LEU A N 1
ATOM 547 C CA . LEU A 1 72 ? -2.302 -2.769 21.395 1.00 93.38 72 LEU A CA 1
ATOM 548 C C . LEU A 1 72 ? -2.819 -4.036 22.107 1.00 93.38 72 LEU A C 1
ATOM 550 O O . LEU A 1 72 ? -3.693 -3.927 22.964 1.00 93.38 72 LEU A O 1
ATOM 554 N N . GLY A 1 73 ? -2.296 -5.220 21.774 1.00 94.00 73 GLY A N 1
ATOM 555 C CA . GLY A 1 73 ? -2.652 -6.492 22.406 1.00 94.00 73 GLY A CA 1
ATOM 556 C C . GLY A 1 73 ? -3.765 -7.277 21.708 1.00 94.00 73 GLY A C 1
ATOM 557 O O . GLY A 1 73 ? -4.260 -8.246 22.279 1.00 94.00 73 GLY A O 1
ATOM 558 N N . TYR A 1 74 ? -4.172 -6.894 20.492 1.00 93.69 74 TYR A N 1
ATOM 559 C CA . TYR A 1 74 ? -5.127 -7.689 19.716 1.00 93.69 74 TYR A CA 1
ATOM 560 C C . TYR A 1 74 ? -4.445 -8.925 19.114 1.00 93.69 74 TYR A C 1
ATOM 562 O O . TYR A 1 74 ? -3.460 -8.805 18.382 1.00 93.69 74 TYR A O 1
ATOM 570 N N . ASP A 1 75 ? -5.019 -10.103 19.361 1.00 93.31 75 ASP A N 1
ATOM 571 C CA . ASP A 1 75 ? -4.574 -11.370 18.773 1.00 93.31 75 ASP A CA 1
ATOM 572 C C . ASP A 1 75 ? -5.157 -11.551 17.363 1.00 93.31 75 ASP A C 1
ATOM 574 O O . ASP A 1 75 ? -6.159 -12.231 17.152 1.00 93.31 75 ASP A O 1
ATOM 578 N N . ILE A 1 76 ? -4.574 -10.838 16.395 1.00 92.44 76 ILE A N 1
ATOM 579 C CA . ILE A 1 76 ? -4.982 -10.881 14.986 1.00 92.44 76 ILE A CA 1
ATOM 580 C C . ILE A 1 76 ? -3.864 -11.514 14.161 1.00 92.44 76 ILE A C 1
ATOM 582 O O . ILE A 1 76 ? -2.731 -11.014 14.105 1.00 92.44 76 ILE A O 1
ATOM 586 N N . THR A 1 77 ? -4.188 -12.602 13.467 1.00 89.12 77 THR A N 1
ATOM 587 C CA . THR A 1 77 ? -3.266 -13.270 12.538 1.00 89.12 77 THR A CA 1
ATOM 588 C C . THR A 1 77 ? -3.101 -12.460 11.248 1.00 89.12 77 THR A C 1
ATOM 590 O O . THR A 1 77 ? -3.968 -11.668 10.870 1.00 89.12 77 THR A O 1
ATOM 593 N N . ALA A 1 78 ? -1.959 -12.617 10.574 1.00 84.81 78 ALA A N 1
ATOM 594 C CA . ALA A 1 78 ? -1.702 -11.872 9.342 1.00 84.81 78 ALA A CA 1
ATOM 595 C C . ALA A 1 78 ? -2.627 -12.381 8.230 1.00 84.81 78 ALA A C 1
ATOM 597 O O . ALA A 1 78 ? -3.154 -11.604 7.441 1.00 84.81 78 ALA A O 1
ATOM 598 N N . GLU A 1 79 ? -2.884 -13.684 8.236 1.00 84.06 79 GLU A N 1
ATOM 599 C CA . GLU A 1 79 ? -3.775 -14.398 7.338 1.00 84.06 79 GLU A CA 1
ATOM 600 C C . GLU A 1 79 ? -5.210 -13.875 7.447 1.00 84.06 79 GLU A C 1
ATOM 602 O O . GLU A 1 79 ? -5.826 -13.571 6.424 1.00 84.06 79 GLU A O 1
ATOM 607 N N . GLU A 1 80 ? -5.735 -13.711 8.667 1.00 87.50 80 GLU A N 1
ATOM 608 C CA . GLU A 1 80 ? -7.076 -13.156 8.875 1.00 87.50 80 GLU A CA 1
ATOM 609 C C . GLU A 1 80 ? -7.161 -11.710 8.380 1.00 87.50 80 GLU A C 1
ATOM 611 O O . GLU A 1 80 ? -8.068 -11.362 7.617 1.00 87.50 80 GLU A O 1
ATOM 616 N N . TYR A 1 81 ? -6.204 -10.873 8.785 1.00 89.12 81 TYR A N 1
ATOM 617 C CA . TYR A 1 81 ? -6.203 -9.461 8.424 1.00 89.12 81 TYR A CA 1
ATOM 618 C C . TYR A 1 81 ? -6.079 -9.266 6.911 1.00 89.12 81 TYR A C 1
ATOM 620 O O . TYR A 1 81 ? -6.899 -8.578 6.301 1.00 89.12 81 TYR A O 1
ATOM 628 N N . HIS A 1 82 ? -5.092 -9.904 6.277 1.00 85.12 82 HIS A N 1
ATOM 629 C CA . HIS A 1 82 ? -4.879 -9.763 4.841 1.00 85.12 82 HIS A CA 1
ATOM 630 C C . HIS A 1 82 ? -5.977 -10.439 4.021 1.00 85.12 82 HIS A C 1
ATOM 632 O O . HIS A 1 82 ? -6.379 -9.896 2.993 1.00 85.12 82 HIS A O 1
ATOM 638 N N . GLY A 1 83 ? -6.523 -11.568 4.481 1.00 84.62 83 GLY A N 1
ATOM 639 C CA . GLY A 1 83 ? -7.678 -12.202 3.852 1.00 84.62 83 GLY A CA 1
ATOM 640 C C . GLY A 1 83 ? -8.896 -11.277 3.824 1.00 84.62 83 GLY A C 1
ATOM 641 O O . GLY A 1 83 ? -9.556 -11.156 2.793 1.00 84.62 83 GLY A O 1
ATOM 642 N N . PHE A 1 84 ? -9.158 -10.559 4.919 1.00 88.94 84 PHE A N 1
ATOM 643 C CA . PHE A 1 84 ? -10.262 -9.603 4.988 1.00 88.94 84 PHE A CA 1
ATOM 644 C C . PHE A 1 84 ? -9.990 -8.331 4.172 1.00 88.94 84 PHE A C 1
ATOM 646 O O . PHE A 1 84 ? -10.845 -7.895 3.399 1.00 88.94 84 PHE A O 1
ATOM 653 N N . VAL A 1 85 ? -8.806 -7.733 4.339 1.00 88.81 85 VAL A N 1
ATOM 654 C CA . VAL A 1 85 ? -8.467 -6.432 3.745 1.00 88.81 85 VAL A CA 1
ATOM 655 C C . VAL A 1 85 ? -8.166 -6.546 2.253 1.00 88.81 85 VAL A C 1
ATOM 657 O O . VAL A 1 85 ? -8.701 -5.763 1.467 1.00 88.81 85 VAL A O 1
ATOM 660 N N . HIS A 1 86 ? -7.348 -7.523 1.855 1.00 83.00 86 HIS A N 1
ATOM 661 C CA . HIS A 1 86 ? -6.872 -7.673 0.478 1.00 83.00 86 HIS A CA 1
ATOM 662 C C . HIS A 1 86 ? -7.666 -8.696 -0.339 1.00 83.00 86 HIS A C 1
ATOM 664 O O . HIS A 1 86 ? -7.780 -8.547 -1.552 1.00 83.00 86 HIS A O 1
ATOM 670 N N . GLY A 1 87 ? -8.269 -9.706 0.295 1.00 80.56 87 GLY A N 1
ATOM 671 C CA . GLY A 1 87 ? -9.023 -10.750 -0.413 1.00 80.56 87 GLY A CA 1
ATOM 672 C C . GLY A 1 87 ? -10.307 -10.268 -1.101 1.00 80.56 87 GLY A C 1
ATOM 673 O O . GLY A 1 87 ? -10.871 -10.995 -1.912 1.00 80.56 87 GLY A O 1
ATOM 674 N N . ARG A 1 88 ? -10.772 -9.049 -0.796 1.00 81.75 88 ARG A N 1
ATOM 675 C CA . ARG A 1 88 ? -11.996 -8.435 -1.347 1.00 81.75 88 ARG A CA 1
ATOM 676 C C . ARG A 1 88 ? -11.709 -7.242 -2.264 1.00 81.75 88 ARG A C 1
ATOM 678 O O . ARG A 1 88 ? -12.590 -6.411 -2.482 1.00 81.75 88 ARG A O 1
ATOM 685 N N . LEU A 1 89 ? -10.467 -7.087 -2.715 1.00 84.62 89 LEU A N 1
ATOM 686 C CA . LEU A 1 89 ? -10.088 -5.961 -3.563 1.00 84.62 89 LEU A CA 1
ATOM 687 C C . LEU A 1 89 ? -10.507 -6.200 -5.019 1.00 84.62 89 LEU A C 1
ATOM 689 O O . LEU A 1 89 ? -10.405 -7.331 -5.497 1.00 84.62 89 LEU A O 1
ATOM 693 N N . PRO A 1 90 ? -10.937 -5.143 -5.733 1.00 84.44 90 PRO A N 1
ATOM 694 C CA . PRO A 1 90 ? -11.402 -5.242 -7.112 1.00 84.44 90 PRO A CA 1
ATOM 695 C C . PRO A 1 90 ? -10.215 -5.279 -8.090 1.00 84.44 90 PRO A C 1
ATOM 697 O O . PRO A 1 90 ? -9.982 -4.344 -8.861 1.00 84.44 90 PRO A O 1
ATOM 700 N N . TYR A 1 91 ? -9.404 -6.336 -8.020 1.00 80.25 91 TYR A N 1
ATOM 701 C CA . TYR A 1 91 ? -8.197 -6.484 -8.839 1.00 80.25 91 TYR A CA 1
ATOM 702 C C . TYR A 1 91 ? -8.484 -6.559 -10.343 1.00 80.25 91 TYR A C 1
ATOM 704 O O . TYR A 1 91 ? -7.619 -6.231 -11.151 1.00 80.25 91 TYR A O 1
ATOM 712 N N . GLU A 1 92 ? -9.708 -6.908 -10.731 1.00 80.62 92 GLU A N 1
ATOM 713 C CA . GLU A 1 92 ? -10.203 -6.883 -12.107 1.00 80.62 92 GLU A CA 1
ATOM 714 C C . GLU A 1 92 ? -10.181 -5.489 -12.758 1.00 80.62 92 GLU A C 1
ATOM 716 O O . GLU A 1 92 ? -10.214 -5.384 -13.984 1.00 80.62 92 GLU A O 1
ATOM 721 N N . LEU A 1 93 ? -10.104 -4.412 -11.967 1.00 82.88 93 LEU A N 1
ATOM 722 C CA . LEU A 1 93 ? -9.993 -3.044 -12.483 1.00 82.88 93 LEU A CA 1
ATOM 723 C C . LEU A 1 93 ? -8.602 -2.732 -13.042 1.00 82.88 93 LEU A C 1
ATOM 725 O O . LEU A 1 93 ? -8.439 -1.762 -13.789 1.00 82.88 93 LEU A O 1
ATOM 729 N N . ILE A 1 94 ? -7.596 -3.531 -12.683 1.00 82.31 94 ILE A N 1
ATOM 730 C CA . ILE A 1 94 ? -6.224 -3.319 -13.119 1.00 82.31 94 ILE A CA 1
ATOM 731 C C . ILE A 1 94 ? -6.086 -3.807 -14.557 1.00 82.31 94 ILE A C 1
ATOM 733 O O . ILE A 1 94 ? -6.310 -4.976 -14.872 1.00 82.31 94 ILE A O 1
ATOM 737 N N . LYS A 1 95 ? -5.728 -2.879 -15.444 1.00 82.25 95 LYS A N 1
ATOM 738 C CA . LYS A 1 95 ? -5.615 -3.144 -16.876 1.00 82.25 95 LYS A CA 1
ATOM 739 C C . LYS A 1 95 ? -4.178 -3.497 -17.261 1.00 82.25 95 LYS A C 1
ATOM 741 O O . LYS A 1 95 ? -3.246 -2.960 -16.664 1.00 82.25 95 LYS A O 1
ATOM 746 N N . PRO A 1 96 ? -3.988 -4.331 -18.296 1.00 81.56 96 PRO A N 1
ATOM 747 C CA . PRO A 1 96 ? -2.659 -4.629 -18.812 1.00 81.56 96 PRO A CA 1
ATOM 748 C C . PRO A 1 96 ? -1.978 -3.370 -19.358 1.00 81.56 96 PRO A C 1
ATOM 750 O O . PRO A 1 96 ? -2.585 -2.622 -20.127 1.00 81.56 96 PRO A O 1
ATOM 753 N N . ASP A 1 97 ? -0.699 -3.191 -19.028 1.00 86.06 97 ASP A N 1
ATOM 754 C CA . ASP A 1 97 ? 0.131 -2.108 -19.556 1.00 86.06 97 ASP A CA 1
ATOM 755 C C . ASP A 1 97 ? 1.269 -2.674 -20.422 1.00 86.06 97 ASP A C 1
ATOM 757 O O . ASP A 1 97 ? 2.252 -3.252 -19.948 1.00 86.06 97 ASP A O 1
ATOM 761 N N . ILE A 1 98 ? 1.119 -2.509 -21.739 1.00 87.19 98 ILE A N 1
ATOM 762 C CA . ILE A 1 98 ? 2.082 -2.987 -22.739 1.00 87.19 98 ILE A CA 1
ATOM 763 C C . ILE A 1 98 ? 3.400 -2.204 -22.658 1.00 87.19 98 ILE A C 1
ATOM 765 O O . ILE A 1 98 ? 4.465 -2.775 -22.905 1.00 87.19 98 ILE A O 1
ATOM 769 N N . GLN A 1 99 ? 3.354 -0.916 -22.313 1.00 89.38 99 GLN A N 1
ATOM 770 C CA . GLN A 1 99 ? 4.552 -0.086 -22.204 1.00 89.38 99 GLN A CA 1
ATOM 771 C C . GLN A 1 99 ? 5.375 -0.507 -20.990 1.00 89.38 99 GLN A C 1
ATOM 773 O O . GLN A 1 99 ? 6.568 -0.778 -21.139 1.00 89.38 99 GLN A O 1
ATOM 778 N N . LEU A 1 100 ? 4.730 -0.671 -19.830 1.00 88.25 100 LEU A N 1
ATOM 779 C CA . LEU A 1 100 ? 5.373 -1.192 -18.623 1.00 88.25 100 LEU A CA 1
ATOM 780 C C . LEU A 1 100 ? 5.966 -2.582 -18.868 1.00 88.25 100 LEU A C 1
ATOM 782 O O . LEU A 1 100 ? 7.117 -2.843 -18.525 1.00 88.25 100 LEU A O 1
ATOM 786 N N . ARG A 1 101 ? 5.218 -3.466 -19.534 1.00 86.81 101 ARG A N 1
ATOM 787 C CA . ARG A 1 101 ? 5.707 -4.794 -19.917 1.00 86.81 101 ARG A CA 1
ATOM 788 C C . ARG A 1 101 ? 6.980 -4.723 -20.762 1.00 86.81 101 ARG A C 1
ATOM 790 O O . ARG A 1 101 ? 7.932 -5.457 -20.501 1.00 86.81 101 ARG A O 1
ATOM 797 N N . ASN A 1 102 ? 7.008 -3.873 -21.785 1.00 89.19 102 ASN A N 1
ATOM 798 C CA . ASN A 1 102 ? 8.180 -3.730 -22.651 1.00 89.19 102 ASN A CA 1
ATOM 799 C C . ASN A 1 102 ? 9.368 -3.114 -21.904 1.00 89.19 102 ASN A C 1
ATOM 801 O O . ASN A 1 102 ? 10.501 -3.555 -22.100 1.00 89.19 102 ASN A O 1
ATOM 805 N N . LEU A 1 103 ? 9.107 -2.159 -21.009 1.00 90.06 103 LEU A N 1
ATOM 806 C CA . LEU A 1 103 ? 10.121 -1.584 -20.133 1.00 90.06 103 LEU A CA 1
ATOM 807 C C . LEU A 1 103 ? 10.745 -2.661 -19.243 1.00 90.06 103 LEU A C 1
ATOM 809 O O . LEU A 1 103 ? 11.960 -2.841 -19.281 1.00 90.06 103 LEU A O 1
ATOM 813 N N . LEU A 1 104 ? 9.932 -3.432 -18.516 1.00 89.44 104 LEU A N 1
ATOM 814 C CA . LEU A 1 104 ? 10.416 -4.521 -17.666 1.00 89.44 104 LEU A CA 1
ATOM 815 C C . LEU A 1 104 ? 11.249 -5.533 -18.466 1.00 89.44 104 LEU A C 1
ATOM 817 O O . LEU A 1 104 ? 12.291 -5.972 -17.993 1.00 89.44 104 LEU A O 1
ATOM 821 N N . ARG A 1 105 ? 10.870 -5.850 -19.709 1.00 87.50 105 ARG A N 1
ATOM 822 C CA . ARG A 1 105 ? 11.655 -6.744 -20.584 1.00 87.50 105 ARG A CA 1
ATOM 82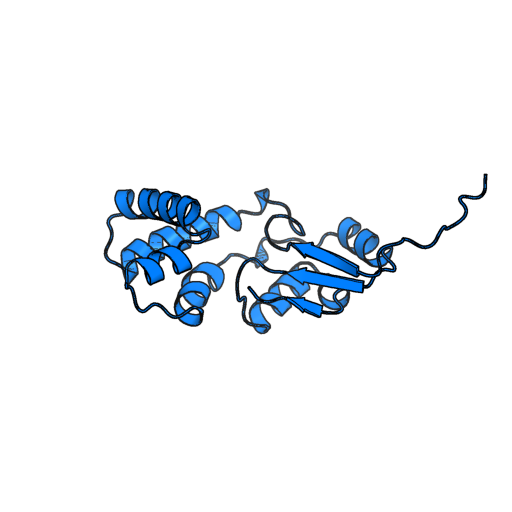3 C C . ARG A 1 105 ? 13.022 -6.196 -20.981 1.00 87.50 105 ARG A C 1
ATOM 825 O O . ARG A 1 105 ? 13.926 -6.987 -21.223 1.00 87.50 105 ARG A O 1
ATOM 832 N N . SER A 1 106 ? 13.162 -4.878 -21.093 1.00 90.31 106 SER A N 1
ATOM 833 C CA . SER A 1 106 ? 14.425 -4.230 -21.477 1.00 90.31 106 SER A CA 1
ATOM 834 C C . SER A 1 106 ? 15.471 -4.217 -20.357 1.00 90.31 106 SER A C 1
ATOM 836 O O . SER A 1 106 ? 16.653 -3.992 -20.609 1.00 90.31 106 SER A O 1
ATOM 838 N N . ILE A 1 107 ? 15.043 -4.466 -19.119 1.00 90.31 107 ILE A N 1
ATOM 839 C CA . ILE A 1 107 ? 15.899 -4.469 -17.937 1.00 90.31 107 ILE A CA 1
ATOM 840 C C . ILE A 1 107 ? 16.619 -5.818 -17.846 1.00 90.31 107 ILE A C 1
ATOM 842 O O . ILE A 1 107 ? 15.994 -6.863 -17.651 1.00 90.31 107 ILE A O 1
ATOM 846 N N . ASN A 1 108 ? 17.947 -5.786 -17.940 1.00 89.69 108 ASN A N 1
ATOM 847 C CA . ASN A 1 108 ? 18.794 -6.983 -17.899 1.00 89.69 108 ASN A CA 1
ATOM 848 C C . ASN A 1 108 ? 19.117 -7.450 -16.470 1.00 89.69 108 ASN A C 1
ATOM 850 O O . ASN A 1 108 ? 19.595 -8.563 -16.280 1.00 89.69 108 ASN A O 1
ATOM 854 N N . GLN A 1 109 ? 18.882 -6.602 -15.468 1.00 91.00 109 GLN A N 1
ATOM 855 C CA . GLN A 1 109 ? 19.074 -6.936 -14.059 1.00 91.00 109 GLN A CA 1
ATOM 856 C C . GLN A 1 109 ? 18.024 -7.934 -13.581 1.00 91.00 109 GLN A C 1
ATOM 858 O O . GLN A 1 109 ? 16.906 -7.984 -14.114 1.00 91.00 109 GLN A O 1
ATOM 863 N N . ARG A 1 110 ? 18.372 -8.668 -12.519 1.00 90.25 110 ARG A N 1
ATOM 864 C CA . ARG A 1 110 ? 17.402 -9.470 -11.773 1.00 90.25 110 ARG A CA 1
ATOM 865 C C . ARG A 1 110 ? 16.325 -8.567 -11.185 1.00 90.25 110 ARG A C 1
ATOM 867 O O . ARG A 1 110 ? 16.626 -7.458 -10.739 1.00 90.25 110 ARG A O 1
ATOM 874 N N . LYS A 1 111 ? 15.081 -9.031 -11.191 1.00 88.88 111 LYS A N 1
ATOM 875 C CA . LYS A 1 111 ? 13.922 -8.255 -10.740 1.00 88.88 111 LYS A CA 1
ATOM 876 C C . LYS A 1 111 ? 13.240 -8.978 -9.600 1.00 88.88 111 LYS A C 1
ATOM 878 O O . LYS A 1 111 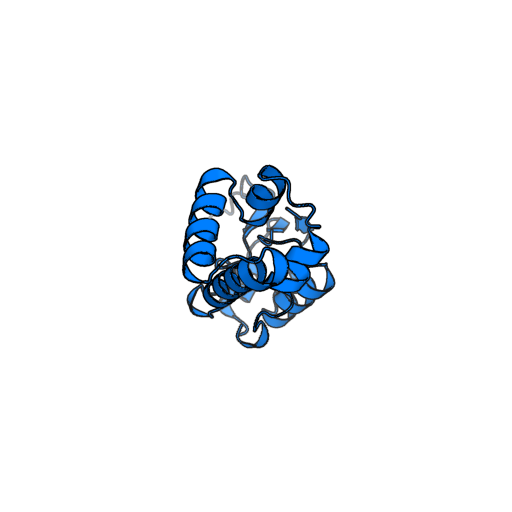? 12.833 -10.132 -9.734 1.00 88.88 111 LYS A O 1
ATOM 883 N N . ILE A 1 112 ? 13.091 -8.269 -8.495 1.00 87.12 112 ILE A N 1
ATOM 884 C CA . ILE A 1 112 ? 12.378 -8.736 -7.311 1.00 87.12 112 ILE A CA 1
ATOM 885 C C . ILE A 1 112 ? 11.158 -7.846 -7.152 1.00 87.12 112 ILE A C 1
ATOM 887 O O . ILE A 1 112 ? 11.297 -6.628 -7.237 1.00 87.12 112 ILE A O 1
ATOM 891 N N . VAL A 1 113 ? 9.987 -8.431 -6.920 1.00 84.56 113 VAL A N 1
ATOM 892 C CA . VAL A 1 113 ? 8.786 -7.661 -6.573 1.00 84.56 113 VAL A CA 1
ATOM 893 C C . VAL A 1 113 ? 8.429 -7.859 -5.104 1.00 84.56 113 VAL A C 1
ATOM 895 O O . VAL A 1 113 ? 8.460 -8.981 -4.590 1.00 84.56 113 VAL A O 1
ATOM 898 N N . CYS A 1 114 ? 8.099 -6.753 -4.444 1.00 76.56 114 CYS A N 1
ATOM 899 C CA . CYS A 1 114 ? 7.675 -6.680 -3.054 1.00 76.56 114 CYS A CA 1
ATOM 900 C C . CYS A 1 114 ? 6.242 -6.123 -3.005 1.00 76.56 114 CYS A C 1
ATOM 902 O O . CYS A 1 114 ? 6.063 -4.926 -3.212 1.00 76.56 114 CYS A O 1
ATOM 904 N N . PRO A 1 115 ? 5.211 -6.949 -2.771 1.00 70.31 115 PRO A N 1
ATOM 905 C CA . PRO A 1 115 ? 3.891 -6.450 -2.400 1.00 70.31 115 PRO A CA 1
ATOM 906 C C . PRO A 1 115 ? 3.888 -5.905 -0.964 1.00 70.31 115 PRO A C 1
ATOM 908 O O . PRO A 1 115 ? 4.550 -6.462 -0.090 1.00 70.31 115 PRO A O 1
ATOM 911 N N . PHE A 1 116 ? 3.075 -4.880 -0.681 1.00 60.03 116 PHE A N 1
ATOM 912 C CA . PHE A 1 116 ? 2.948 -4.304 0.670 1.00 60.03 116 PHE A CA 1
ATOM 913 C C . PHE A 1 116 ? 2.178 -5.212 1.650 1.00 60.03 116 PHE A C 1
ATOM 915 O O . PHE A 1 116 ? 1.959 -4.880 2.815 1.00 60.03 116 PHE A O 1
ATOM 922 N N . SER A 1 117 ? 1.710 -6.366 1.180 1.00 58.34 117 SER A N 1
ATOM 923 C CA . SER A 1 117 ? 0.938 -7.326 1.956 1.00 58.34 117 SER A CA 1
ATOM 924 C C . SER A 1 117 ? 1.423 -8.736 1.674 1.00 58.34 117 SER A C 1
ATOM 926 O O . SER A 1 117 ? 1.854 -9.031 0.556 1.00 58.34 117 SER A O 1
ATOM 928 N N . ASN A 1 118 ? 1.273 -9.631 2.656 1.00 54.22 118 ASN A N 1
ATOM 929 C CA . ASN A 1 118 ? 1.286 -11.075 2.425 1.00 54.22 118 ASN A CA 1
ATOM 930 C C . ASN A 1 118 ? 0.048 -11.474 1.613 1.00 54.22 118 ASN A C 1
ATOM 932 O O . ASN A 1 118 ? -0.824 -12.220 2.058 1.00 54.22 118 ASN A O 1
ATOM 936 N N . LEU A 1 119 ? -0.047 -10.950 0.391 1.00 55.84 119 LEU A N 1
ATOM 937 C CA . LEU A 1 119 ? -0.791 -11.569 -0.678 1.00 55.84 119 LEU A CA 1
ATOM 938 C C . LEU A 1 119 ? -0.263 -12.994 -0.746 1.00 55.84 119 LEU A C 1
ATOM 940 O O . LEU A 1 119 ? 0.843 -13.229 -1.232 1.00 55.84 119 LEU A O 1
ATOM 944 N N . ASN A 1 120 ? -1.048 -13.943 -0.229 1.00 59.62 120 ASN A N 1
ATOM 945 C CA . ASN A 1 120 ? -0.774 -15.356 -0.440 1.00 59.62 120 ASN A CA 1
ATOM 946 C C . ASN A 1 120 ? -0.407 -15.545 -1.914 1.00 59.62 120 ASN A C 1
ATOM 948 O O . ASN A 1 120 ? -1.017 -14.916 -2.782 1.00 59.62 120 ASN A O 1
ATOM 952 N N . LEU A 1 121 ? 0.577 -16.403 -2.192 1.00 58.84 121 LEU A N 1
ATOM 953 C CA . LEU A 1 121 ? 1.145 -16.631 -3.528 1.00 58.84 121 LEU A CA 1
ATOM 954 C C . LEU A 1 121 ? 0.096 -16.687 -4.651 1.00 58.84 121 LEU A C 1
ATOM 956 O O . LEU A 1 121 ? 0.363 -16.253 -5.766 1.00 58.84 121 LEU A O 1
ATOM 960 N N . VAL A 1 122 ? -1.096 -17.206 -4.353 1.00 56.97 122 VAL A N 1
ATOM 961 C CA . VAL A 1 122 ? -2.257 -17.256 -5.250 1.00 56.97 122 VAL A CA 1
ATOM 962 C C . VAL A 1 122 ? -2.749 -15.864 -5.658 1.00 56.97 122 VAL A C 1
ATOM 964 O O . VAL A 1 122 ? -2.874 -15.599 -6.850 1.00 56.97 122 VAL A O 1
ATOM 967 N N . ASN A 1 123 ? -2.979 -14.960 -4.705 1.00 63.53 123 ASN A N 1
ATOM 968 C CA . ASN A 1 123 ? -3.465 -13.608 -4.979 1.00 63.53 123 ASN A CA 1
ATOM 969 C C . ASN A 1 123 ? -2.385 -12.754 -5.649 1.00 63.53 123 ASN A C 1
ATOM 971 O O . ASN A 1 123 ? -2.694 -11.976 -6.546 1.00 63.53 123 ASN A O 1
ATOM 975 N N . LEU A 1 124 ? -1.116 -12.947 -5.276 1.00 65.19 124 LEU A N 1
ATOM 976 C CA . LEU A 1 124 ? 0.008 -12.273 -5.924 1.00 65.19 124 LEU A CA 1
ATOM 977 C C . LEU A 1 124 ? 0.167 -12.730 -7.380 1.00 65.19 124 LEU A C 1
ATOM 979 O O . LEU A 1 124 ? 0.305 -11.909 -8.283 1.00 65.19 124 LEU A O 1
ATOM 983 N N . LYS A 1 125 ? 0.086 -14.042 -7.630 1.00 60.62 125 LYS A N 1
ATOM 984 C CA . LYS A 1 125 ? 0.080 -14.606 -8.985 1.00 60.62 125 LYS A CA 1
ATOM 985 C C . LYS A 1 125 ? -1.097 -14.098 -9.801 1.00 60.62 125 LYS A C 1
ATOM 987 O O . LYS A 1 125 ? -0.893 -13.720 -10.948 1.00 60.62 125 LYS A O 1
ATOM 992 N N . LEU A 1 126 ? -2.296 -14.066 -9.220 1.00 63.47 126 LEU A N 1
ATOM 993 C CA . LEU A 1 126 ? -3.493 -13.550 -9.879 1.00 63.47 126 LEU A CA 1
ATOM 994 C C . LEU A 1 126 ? -3.310 -12.075 -10.252 1.00 63.47 126 LEU A C 1
ATOM 996 O O . LEU A 1 126 ? -3.498 -11.714 -11.406 1.00 63.47 126 LEU A O 1
ATOM 1000 N N . LEU A 1 127 ? -2.867 -11.246 -9.309 1.00 66.31 127 LEU A N 1
ATOM 1001 C CA . LEU A 1 127 ? -2.628 -9.822 -9.519 1.00 66.31 127 LEU A CA 1
ATOM 1002 C C . LEU A 1 127 ? -1.588 -9.578 -10.619 1.00 66.31 127 LEU A C 1
ATOM 1004 O O . LEU A 1 127 ? -1.830 -8.836 -11.565 1.00 66.31 127 LEU A O 1
ATOM 1008 N N . LEU A 1 128 ? -0.449 -10.262 -10.562 1.00 66.25 128 LEU A N 1
ATOM 1009 C CA . LEU A 1 128 ? 0.602 -10.113 -11.568 1.00 66.25 128 LEU A CA 1
ATOM 1010 C C . LEU A 1 128 ? 0.225 -10.719 -12.922 1.00 66.25 128 LEU A C 1
ATOM 1012 O O . LEU A 1 128 ? 0.736 -10.276 -13.954 1.00 66.25 128 LEU A O 1
ATOM 1016 N N . PHE A 1 129 ? -0.649 -11.724 -12.939 1.00 62.88 129 PHE A N 1
ATOM 1017 C CA . PHE A 1 129 ? -1.244 -12.249 -14.161 1.00 62.88 129 PHE A CA 1
ATOM 1018 C C . PHE A 1 129 ? -2.216 -11.237 -14.776 1.00 62.88 129 PHE A C 1
ATOM 1020 O O . PHE A 1 129 ? -2.137 -10.992 -15.976 1.00 62.88 129 PHE A O 1
ATOM 1027 N N . LEU A 1 130 ? -3.054 -10.583 -13.965 1.00 57.69 130 LEU A N 1
ATOM 1028 C CA . LEU A 1 130 ? -3.956 -9.508 -14.400 1.00 57.69 130 LEU A CA 1
ATOM 1029 C C . LEU A 1 130 ? -3.185 -8.299 -14.949 1.00 57.69 130 LEU A C 1
ATOM 1031 O O . LEU A 1 130 ? -3.594 -7.701 -15.941 1.00 57.69 130 LEU A O 1
ATOM 1035 N N . VAL A 1 131 ? -2.014 -8.004 -14.380 1.00 61.75 131 VAL A N 1
ATOM 1036 C CA . VAL A 1 131 ? -1.091 -6.974 -14.887 1.00 61.75 131 VAL A CA 1
ATOM 1037 C C . VAL A 1 131 ? -0.241 -7.492 -16.072 1.00 61.75 131 VAL A C 1
ATOM 1039 O O . VAL A 1 131 ? 0.465 -6.726 -16.720 1.00 61.75 131 VAL A O 1
ATOM 1042 N N . TYR A 1 132 ? -0.325 -8.783 -16.426 1.00 68.00 132 TYR A N 1
ATOM 1043 C CA . TYR A 1 132 ? 0.463 -9.450 -17.480 1.00 68.00 132 TYR A CA 1
ATOM 1044 C C . TYR A 1 132 ? 1.988 -9.365 -17.292 1.00 68.00 132 TYR A C 1
ATOM 1046 O O . TYR A 1 132 ? 2.748 -9.418 -18.267 1.00 68.00 132 TYR A O 1
ATOM 1054 N N . ILE A 1 133 ? 2.450 -9.274 -16.043 1.00 71.38 133 ILE A N 1
ATOM 1055 C CA . ILE A 1 133 ? 3.873 -9.128 -15.705 1.00 71.38 133 ILE A CA 1
ATOM 1056 C C . ILE A 1 133 ? 4.453 -10.276 -14.878 1.00 71.38 133 ILE A C 1
ATOM 1058 O O . ILE A 1 133 ? 5.651 -10.271 -14.615 1.00 71.38 133 ILE A O 1
ATOM 1062 N N . PHE A 1 134 ? 3.649 -11.273 -14.493 1.00 70.31 134 PHE A N 1
ATOM 1063 C CA . PHE A 1 134 ? 4.098 -12.370 -13.625 1.00 70.31 134 PHE A CA 1
ATOM 1064 C C . PHE A 1 134 ? 5.411 -13.032 -14.084 1.00 70.31 134 PHE A C 1
ATOM 1066 O O . PHE A 1 134 ? 6.300 -13.265 -13.274 1.00 70.31 134 PHE A O 1
ATOM 1073 N N . ASN A 1 135 ? 5.565 -13.262 -15.390 1.00 72.38 135 ASN A N 1
ATOM 1074 C CA . ASN A 1 135 ? 6.731 -13.947 -15.959 1.00 72.38 135 ASN A CA 1
ATOM 1075 C C . ASN A 1 135 ? 8.010 -13.087 -16.037 1.00 72.38 135 ASN A C 1
ATOM 1077 O O . ASN A 1 135 ? 8.979 -13.522 -16.653 1.00 72.38 135 ASN A O 1
ATOM 1081 N N . PHE A 1 136 ? 8.021 -11.867 -15.488 1.00 76.19 136 PHE A N 1
ATOM 1082 C CA . PHE A 1 136 ? 9.212 -11.003 -15.479 1.00 76.19 136 PHE A CA 1
ATOM 1083 C C . PHE A 1 136 ? 9.956 -10.993 -14.145 1.00 76.19 136 PHE A C 1
ATOM 1085 O O . PHE A 1 136 ? 11.011 -10.370 -14.063 1.00 76.19 136 PHE A O 1
ATOM 1092 N N . TRP A 1 137 ? 9.421 -11.650 -13.118 1.00 79.69 137 TRP A N 1
ATOM 1093 C CA . TRP A 1 137 ? 9.978 -11.625 -11.770 1.00 79.69 137 TRP A CA 1
ATOM 1094 C C . TRP A 1 137 ? 10.817 -12.866 -11.504 1.00 79.69 137 TRP A C 1
ATOM 1096 O O . TRP A 1 137 ? 10.349 -13.986 -11.699 1.00 79.69 137 TRP A O 1
ATOM 1106 N N . ASP A 1 138 ? 12.040 -12.655 -11.023 1.00 76.31 138 ASP A N 1
ATOM 1107 C CA . ASP A 1 138 ? 12.933 -13.740 -10.618 1.00 76.31 138 ASP A CA 1
ATOM 1108 C C . ASP A 1 138 ? 12.620 -14.198 -9.184 1.00 76.31 138 ASP A C 1
ATOM 1110 O O . ASP A 1 138 ? 12.726 -15.382 -8.869 1.00 76.31 138 ASP A O 1
ATOM 1114 N N . TYR A 1 139 ? 12.202 -13.265 -8.315 1.00 78.19 139 TYR A N 1
ATOM 1115 C CA . TYR A 1 139 ? 11.878 -13.534 -6.911 1.00 78.19 139 TYR A CA 1
ATOM 1116 C C . TYR A 1 139 ? 10.711 -12.682 -6.395 1.00 78.19 139 TYR A C 1
ATOM 1118 O O . TYR A 1 139 ? 10.448 -11.580 -6.883 1.00 78.19 139 TYR A O 1
ATOM 1126 N N . PHE A 1 140 ? 10.068 -13.189 -5.341 1.00 72.25 140 PHE A N 1
ATOM 1127 C CA . PHE A 1 140 ? 9.032 -12.510 -4.565 1.00 72.25 140 PHE A CA 1
ATOM 1128 C C . PHE A 1 140 ? 9.544 -12.292 -3.144 1.00 72.25 140 PHE A C 1
ATOM 1130 O O . PHE A 1 140 ? 9.974 -13.250 -2.498 1.00 72.25 140 PHE A O 1
ATOM 1137 N N . CYS A 1 141 ? 9.516 -11.048 -2.676 1.00 67.31 141 CYS A N 1
ATOM 1138 C CA . CYS A 1 141 ? 9.744 -10.736 -1.269 1.00 67.31 141 CYS A CA 1
ATOM 1139 C C . CYS A 1 141 ? 8.407 -10.735 -0.524 1.00 67.31 141 CYS A C 1
ATOM 1141 O O . CYS A 1 141 ? 7.381 -10.391 -1.107 1.00 67.31 141 CYS A O 1
ATOM 1143 N N . TYR A 1 142 ? 8.431 -11.085 0.756 1.00 62.97 142 TYR A N 1
ATOM 1144 C CA . TYR A 1 142 ? 7.264 -11.069 1.633 1.00 62.97 142 TYR A CA 1
ATOM 1145 C C . TYR A 1 142 ? 7.601 -10.210 2.850 1.00 62.97 142 TYR A C 1
ATOM 1147 O O . TYR A 1 142 ? 8.667 -10.393 3.445 1.00 62.97 142 TYR A O 1
ATOM 1155 N N . CYS A 1 143 ? 6.730 -9.252 3.162 1.00 53.34 143 CYS A N 1
ATOM 1156 C CA . CYS A 1 143 ? 6.840 -8.382 4.333 1.00 53.34 143 CYS A CA 1
ATOM 1157 C C . CYS A 1 143 ? 6.043 -8.933 5.517 1.00 53.34 143 CYS A C 1
ATOM 1159 O O . CYS A 1 143 ? 4.964 -9.526 5.289 1.00 53.34 143 CYS A O 1
#